Protein AF-X1GD15-F1 (afdb_monomer_lite)

Secondary structure (DSSP, 8-state):
-GGGT---EEEEE-SS--TTHHHHHHH-TTEEEEE-SS---HHHHHHHHHHH--SSEEEE--TT-----SS-HHHHHHHHHTSS-SEE----B-TT-PBP--EEEEEEETTEEEEEEE---STT---SS-GGG-EEEEHHHHHHTT-S-TT---GGG-

Organism: NCBI:txid412755

Sequence (158 aa):
MQKLGLGEIICIEGPHIPYDIEPLSRKFPNIRFLLLQDKASVGEKINLGIDEARSRLVLVAWSDMKISFSLSLTKVLEKIGGAETLCTVPLLKNQTSEIVPSIQIPAFIKGKLKLIPKEPVEEGMKTLFPFDYCGVYSKDKYLLTGGFDHLMTNPYWQ

pLDDT: mean 86.44, std 11.63, range [31.72, 96.44]

Foldseek 3Di:
DVVQPDDAAEAEDDPDDPPCVVVVCVVCVRYHYHHDVDDADPQRSVVVVLVPDPDQKDFDDDPPDDDDDPDRNVVVVVVVVPDPDFWDEDQDADPVRHTWLQAWDWDQDPNDTDTDRGGDPDPPDHHPAGRVNGTIGRSVVCVVVVTDDRVDRDPVVD

Structure (mmCIF, N/CA/C/O backbone):
data_AF-X1GD15-F1
#
_entry.id   AF-X1GD15-F1
#
loop_
_atom_site.group_PDB
_atom_site.id
_atom_site.type_symbol
_atom_site.label_atom_id
_atom_site.label_alt_id
_atom_site.label_comp_id
_atom_site.label_asym_id
_atom_site.label_entity_id
_atom_site.label_seq_id
_atom_site.pdbx_PDB_ins_code
_atom_site.Cartn_x
_atom_site.Cartn_y
_atom_site.Cartn_z
_atom_site.occupancy
_atom_site.B_iso_or_equiv
_atom_site.auth_seq_id
_atom_site.auth_comp_id
_atom_site.auth_asym_id
_atom_site.auth_atom_id
_atom_site.pdbx_PDB_model_num
ATOM 1 N N . MET A 1 1 ? 21.614 -3.865 -1.685 1.00 41.59 1 MET A N 1
ATOM 2 C CA . MET A 1 1 ? 20.288 -4.478 -1.911 1.00 41.59 1 MET A CA 1
ATOM 3 C C . MET A 1 1 ? 20.148 -5.824 -1.199 1.00 41.59 1 MET A C 1
ATOM 5 O O . MET A 1 1 ? 19.339 -5.884 -0.289 1.00 41.59 1 MET A O 1
ATOM 9 N N . GLN A 1 2 ? 20.996 -6.836 -1.455 1.00 31.72 2 GLN A N 1
ATOM 10 C CA . GLN A 1 2 ? 20.967 -8.127 -0.720 1.00 31.72 2 GLN A CA 1
ATOM 11 C C . GLN A 1 2 ? 21.115 -8.008 0.815 1.00 31.72 2 GLN A C 1
ATOM 13 O O . GLN A 1 2 ? 20.556 -8.810 1.550 1.00 31.72 2 GLN A O 1
ATOM 18 N N . LYS A 1 3 ? 21.803 -6.971 1.317 1.00 39.03 3 LYS A N 1
ATOM 19 C CA . LYS A 1 3 ? 21.955 -6.712 2.764 1.00 39.03 3 LYS A CA 1
ATOM 20 C C . LYS A 1 3 ? 20.686 -6.223 3.488 1.00 39.03 3 LYS A C 1
ATOM 22 O O . LYS A 1 3 ? 20.704 -6.179 4.710 1.00 39.03 3 LYS A O 1
ATOM 27 N N . LEU A 1 4 ? 19.618 -5.845 2.775 1.00 49.81 4 LEU A N 1
ATOM 28 C CA . LEU A 1 4 ? 18.363 -5.363 3.381 1.00 49.81 4 LEU A CA 1
ATOM 29 C C . LEU A 1 4 ? 17.255 -6.428 3.430 1.00 49.81 4 LEU A C 1
ATOM 31 O O . LEU A 1 4 ? 16.218 -6.173 4.025 1.00 49.81 4 LEU A O 1
ATOM 35 N N . GLY A 1 5 ? 17.433 -7.598 2.805 1.00 56.06 5 GLY A N 1
ATOM 36 C CA . GLY A 1 5 ? 16.355 -8.594 2.690 1.00 56.06 5 GLY A CA 1
ATOM 37 C C . GLY A 1 5 ? 15.201 -8.171 1.767 1.00 56.06 5 GLY A C 1
ATOM 38 O O . GLY A 1 5 ? 14.173 -8.837 1.728 1.00 56.06 5 GLY A O 1
ATOM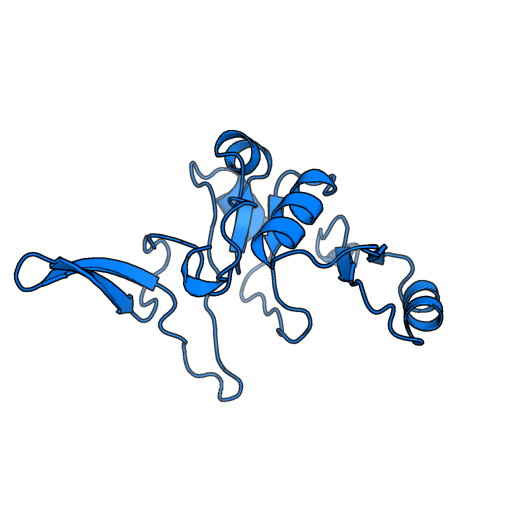 39 N N . LEU A 1 6 ? 15.365 -7.077 1.013 1.00 64.25 6 LEU A N 1
ATOM 40 C CA . LEU A 1 6 ? 14.437 -6.658 -0.038 1.00 64.25 6 LEU A CA 1
ATOM 41 C C . LEU A 1 6 ? 14.573 -7.624 -1.223 1.00 64.25 6 LEU A C 1
ATOM 43 O O . LEU A 1 6 ? 15.657 -7.729 -1.800 1.00 64.25 6 LEU A O 1
ATOM 47 N N . GLY A 1 7 ? 13.493 -8.342 -1.541 1.00 74.38 7 GLY A N 1
ATOM 48 C CA . GLY A 1 7 ? 13.482 -9.378 -2.578 1.00 74.38 7 GLY A CA 1
ATOM 49 C C . GLY A 1 7 ? 13.557 -8.806 -3.993 1.00 74.38 7 GLY A C 1
ATOM 50 O O . GLY A 1 7 ? 14.486 -9.108 -4.736 1.00 74.38 7 GLY A O 1
ATOM 51 N N . GLU A 1 8 ? 12.601 -7.954 -4.355 1.00 88.44 8 GLU A N 1
ATOM 52 C CA . GLU A 1 8 ? 12.547 -7.281 -5.654 1.00 88.44 8 GLU A CA 1
ATOM 53 C C . GLU A 1 8 ? 11.918 -5.891 -5.515 1.00 88.44 8 GLU A C 1
ATOM 55 O O . GLU A 1 8 ? 11.275 -5.589 -4.508 1.00 88.44 8 GLU A O 1
ATOM 60 N N . ILE A 1 9 ? 12.112 -5.047 -6.527 1.00 91.25 9 ILE A N 1
ATOM 61 C CA . ILE A 1 9 ? 11.459 -3.741 -6.632 1.00 91.25 9 ILE A CA 1
ATOM 62 C C . ILE A 1 9 ? 10.696 -3.723 -7.949 1.00 91.25 9 ILE A C 1
ATOM 64 O O . ILE A 1 9 ? 11.284 -3.969 -9.003 1.00 91.25 9 ILE A O 1
ATOM 68 N N . ILE A 1 10 ? 9.403 -3.421 -7.874 1.00 93.06 10 ILE A N 1
ATOM 69 C CA . ILE A 1 10 ? 8.532 -3.254 -9.034 1.00 93.0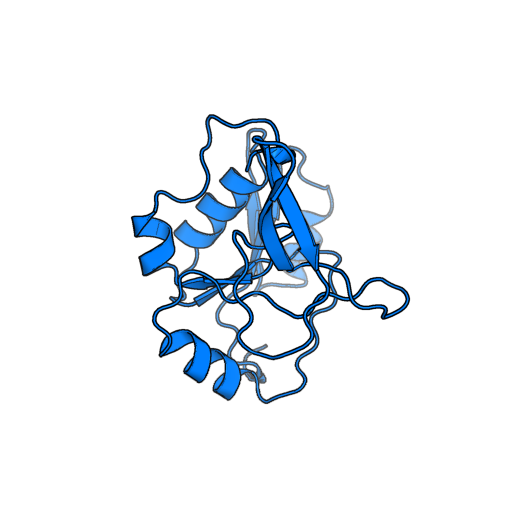6 10 ILE A CA 1
ATOM 70 C C . ILE A 1 10 ? 8.182 -1.772 -9.135 1.00 93.06 10 ILE A C 1
ATOM 72 O O . ILE A 1 10 ? 7.665 -1.185 -8.189 1.00 93.06 10 ILE A O 1
ATOM 76 N N . CYS A 1 11 ? 8.495 -1.171 -10.275 1.00 92.25 11 CYS A N 1
ATOM 77 C CA . CYS A 1 11 ? 8.167 0.208 -10.601 1.00 92.25 11 CYS A CA 1
ATOM 78 C C . CYS A 1 11 ? 7.107 0.190 -11.703 1.00 92.25 11 CYS A C 1
ATOM 80 O O . CYS A 1 11 ? 7.325 -0.419 -12.750 1.00 92.25 11 CYS A O 1
ATOM 82 N N . ILE A 1 12 ? 5.947 0.793 -11.445 1.00 92.00 12 ILE A N 1
ATOM 83 C CA . ILE A 1 12 ? 4.796 0.748 -12.352 1.00 92.00 12 ILE A CA 1
ATOM 84 C C . ILE A 1 12 ? 4.625 2.119 -12.983 1.00 92.00 12 ILE A C 1
ATOM 86 O O . ILE A 1 12 ? 4.263 3.083 -12.311 1.00 92.00 12 ILE A O 1
ATOM 90 N N . GLU A 1 13 ? 4.867 2.178 -14.283 1.00 86.88 13 GLU A N 1
ATOM 91 C CA . GLU A 1 13 ? 4.898 3.403 -15.073 1.00 86.88 13 GLU A CA 1
ATOM 92 C C . GLU A 1 13 ? 3.881 3.320 -16.210 1.00 86.88 13 GLU A C 1
ATOM 94 O O . GLU A 1 13 ? 3.522 2.234 -16.658 1.00 86.88 13 GLU A O 1
ATOM 99 N N . GLY A 1 14 ? 3.414 4.466 -16.700 1.00 74.44 14 GLY A N 1
ATOM 100 C CA . GLY A 1 14 ? 2.548 4.538 -17.879 1.00 74.44 14 GLY A CA 1
ATOM 101 C C . GLY A 1 14 ? 1.304 5.421 -17.715 1.00 74.44 14 GLY A C 1
ATOM 102 O O . GLY A 1 14 ? 1.010 5.901 -16.611 1.00 74.44 14 GLY A O 1
ATOM 103 N N . PRO A 1 15 ? 0.571 5.664 -18.823 1.00 63.22 15 PRO A N 1
ATOM 104 C CA . PRO A 1 15 ? 0.853 5.170 -20.181 1.00 63.22 15 PRO A CA 1
ATOM 105 C C . PRO A 1 15 ? 1.905 5.988 -20.944 1.00 63.22 15 PRO A C 1
ATOM 107 O O . PRO A 1 15 ? 2.384 5.576 -21.996 1.00 63.22 15 PRO A O 1
ATOM 110 N N . HIS A 1 16 ? 2.312 7.146 -20.420 1.00 64.88 16 HIS A N 1
ATOM 111 C CA . HIS A 1 16 ? 3.463 7.856 -20.966 1.00 64.88 16 HIS A CA 1
ATOM 112 C C . HIS A 1 16 ? 4.735 7.158 -20.505 1.00 64.88 16 HIS A C 1
ATOM 114 O O . HIS A 1 16 ? 5.060 7.220 -19.326 1.00 64.88 16 HIS A O 1
ATOM 120 N N . ILE A 1 17 ? 5.435 6.500 -21.431 1.00 61.53 17 ILE A N 1
ATOM 121 C CA . ILE A 1 17 ? 6.784 5.978 -21.204 1.00 61.53 17 ILE A CA 1
ATOM 122 C C . ILE A 1 17 ? 7.713 7.195 -21.110 1.00 61.53 17 ILE A C 1
ATOM 124 O O . ILE A 1 17 ? 7.885 7.893 -22.115 1.00 61.53 17 ILE A O 1
ATOM 128 N N . PRO A 1 18 ? 8.302 7.505 -19.942 1.00 62.06 18 PRO A N 1
ATOM 129 C CA . PRO A 1 18 ? 9.346 8.516 -19.878 1.00 62.06 18 PRO A CA 1
ATOM 130 C C . PRO A 1 18 ? 10.504 8.074 -20.780 1.00 62.06 18 PRO A C 1
ATOM 132 O O . PRO A 1 18 ? 10.910 6.912 -20.733 1.00 62.06 18 PRO A O 1
ATOM 135 N N . TYR A 1 19 ? 11.074 8.993 -21.565 1.00 58.97 19 TYR A N 1
ATOM 136 C CA . TYR A 1 19 ? 12.234 8.716 -22.431 1.00 58.97 19 TYR A CA 1
ATOM 137 C C . TYR A 1 19 ? 13.439 8.115 -21.667 1.00 58.97 19 TYR A C 1
ATOM 139 O O . TYR A 1 19 ? 14.327 7.520 -22.272 1.00 58.97 19 TYR A O 1
ATOM 147 N N . ASP A 1 20 ? 13.439 8.207 -20.333 1.00 69.50 20 ASP A N 1
ATOM 148 C CA . ASP A 1 20 ? 14.524 7.794 -19.445 1.00 69.50 20 ASP A CA 1
ATOM 149 C C . ASP A 1 20 ? 14.420 6.356 -18.886 1.00 69.50 20 ASP A C 1
ATOM 151 O O . ASP A 1 20 ? 15.311 5.936 -18.141 1.00 69.50 20 ASP A O 1
ATOM 155 N N . ILE A 1 21 ? 13.395 5.559 -19.231 1.00 76.06 21 ILE A N 1
ATOM 156 C CA . ILE A 1 21 ? 13.246 4.191 -18.679 1.00 76.06 21 ILE A CA 1
ATOM 157 C C . ILE A 1 21 ? 14.400 3.272 -19.096 1.00 76.06 21 ILE A C 1
ATOM 159 O O . ILE A 1 21 ? 14.912 2.516 -18.271 1.00 76.06 21 ILE A O 1
ATOM 163 N N . GLU A 1 22 ? 14.844 3.329 -20.352 1.00 78.75 22 GLU A N 1
ATOM 164 C CA . GLU A 1 22 ? 15.939 2.482 -20.840 1.00 78.75 22 GLU A CA 1
ATOM 165 C C . GLU A 1 22 ? 17.266 2.751 -20.098 1.00 78.75 22 GLU A C 1
ATOM 167 O O . GLU A 1 22 ? 17.872 1.795 -19.594 1.00 78.75 22 GLU A O 1
ATOM 172 N N . PRO A 1 23 ? 17.723 4.015 -19.949 1.00 82.81 23 PRO A N 1
ATOM 173 C CA . PRO A 1 23 ? 18.848 4.343 -19.078 1.00 82.81 23 PRO A CA 1
ATOM 174 C C . PRO A 1 23 ? 18.658 3.878 -17.629 1.00 82.81 23 PRO A C 1
ATOM 176 O O . PRO A 1 23 ? 19.594 3.335 -17.035 1.00 82.81 23 PRO A O 1
ATOM 179 N N . LEU A 1 24 ? 17.466 4.070 -17.052 1.00 80.56 24 LEU A N 1
ATOM 180 C CA . LEU A 1 24 ? 17.173 3.687 -15.668 1.00 80.56 24 LEU A CA 1
ATOM 181 C C . LEU A 1 24 ? 17.209 2.170 -15.468 1.00 80.56 24 LEU A C 1
ATOM 183 O O . LEU A 1 24 ? 17.800 1.702 -14.496 1.00 80.56 24 LEU A O 1
ATOM 187 N N . SER A 1 25 ? 16.660 1.402 -16.407 1.00 81.81 25 SER A N 1
ATOM 188 C CA . SER A 1 25 ? 16.685 -0.061 -16.394 1.00 81.81 25 SER A CA 1
ATOM 189 C C . SER A 1 25 ? 18.114 -0.601 -16.454 1.00 81.81 25 SER A C 1
ATOM 191 O O . SER A 1 25 ? 18.480 -1.477 -15.669 1.00 81.81 25 SER A O 1
ATOM 193 N N . ARG A 1 26 ? 18.974 -0.015 -17.300 1.00 84.12 26 ARG A N 1
ATOM 194 C CA . ARG A 1 26 ? 20.403 -0.374 -17.357 1.00 84.12 26 ARG A CA 1
ATOM 195 C C . ARG A 1 26 ? 21.147 -0.009 -16.074 1.00 84.12 26 ARG A C 1
ATOM 197 O O . ARG A 1 26 ? 22.011 -0.760 -15.629 1.00 84.12 26 ARG A O 1
ATOM 204 N N . LYS A 1 27 ? 20.824 1.142 -15.479 1.00 86.31 27 LYS A N 1
ATOM 205 C CA . LYS A 1 27 ? 21.448 1.626 -14.238 1.00 86.31 27 LYS A CA 1
ATOM 206 C C . LYS A 1 27 ? 21.021 0.811 -13.014 1.00 86.31 27 LYS A C 1
ATOM 208 O O . LYS A 1 27 ? 21.816 0.638 -12.091 1.00 86.31 27 LYS A O 1
ATOM 213 N N . PHE A 1 28 ? 19.788 0.309 -13.001 1.00 83.75 28 PHE A N 1
ATOM 214 C CA . PHE A 1 28 ? 19.197 -0.414 -11.880 1.00 83.75 28 PHE A CA 1
ATOM 215 C C . PHE A 1 28 ? 18.623 -1.769 -12.325 1.00 83.75 28 PHE A C 1
ATOM 217 O O . PHE A 1 28 ? 17.408 -1.958 -12.320 1.00 83.75 28 PHE A O 1
ATOM 224 N N . PRO A 1 29 ? 19.480 -2.762 -12.626 1.00 81.38 29 PRO A N 1
ATOM 225 C CA . PRO A 1 29 ? 19.049 -4.050 -13.183 1.00 81.38 29 PRO A CA 1
ATOM 226 C C . PRO A 1 29 ? 18.186 -4.892 -12.228 1.00 81.38 29 PRO A C 1
ATOM 228 O O . PRO A 1 29 ? 17.555 -5.855 -12.646 1.00 81.38 29 PRO A O 1
ATOM 231 N N . ASN A 1 30 ? 18.155 -4.541 -10.939 1.00 83.06 30 ASN A N 1
ATOM 232 C CA . ASN A 1 30 ? 17.345 -5.222 -9.925 1.00 83.06 30 ASN A CA 1
ATOM 233 C C . ASN A 1 30 ? 15.913 -4.661 -9.817 1.00 83.06 30 ASN A C 1
ATOM 235 O O . ASN A 1 30 ? 15.145 -5.133 -8.980 1.00 83.06 30 ASN A O 1
ATOM 239 N N . ILE A 1 31 ? 15.575 -3.630 -10.601 1.00 87.94 31 ILE A N 1
ATOM 240 C CA . ILE A 1 31 ? 14.237 -3.040 -10.655 1.00 87.94 31 ILE A CA 1
ATOM 241 C C . ILE A 1 31 ? 13.514 -3.594 -11.882 1.00 87.94 31 ILE A C 1
ATOM 243 O O . ILE A 1 31 ? 14.009 -3.503 -13.005 1.00 87.94 31 ILE A O 1
ATOM 247 N N . ARG A 1 32 ? 12.321 -4.145 -11.664 1.00 90.56 32 ARG A N 1
ATOM 248 C CA . ARG A 1 32 ? 11.395 -4.526 -12.730 1.00 90.56 32 ARG A CA 1
ATOM 249 C C . ARG A 1 32 ? 10.491 -3.340 -13.037 1.00 90.56 32 ARG A C 1
ATOM 251 O O . ARG A 1 32 ? 9.744 -2.901 -12.169 1.00 90.56 32 ARG A O 1
ATOM 258 N N . PHE A 1 33 ? 10.545 -2.848 -14.267 1.00 89.44 33 PHE A N 1
ATOM 259 C CA . PHE A 1 33 ? 9.634 -1.813 -14.744 1.00 89.44 33 PHE A CA 1
ATOM 260 C C . PHE A 1 33 ? 8.433 -2.474 -15.428 1.00 89.44 33 PHE A C 1
ATOM 262 O O . PHE A 1 33 ? 8.610 -3.243 -16.372 1.00 89.44 33 PHE A O 1
ATOM 269 N N . LEU A 1 34 ? 7.226 -2.191 -14.944 1.00 90.25 34 LEU A N 1
ATOM 270 C CA . LEU A 1 34 ? 5.964 -2.575 -15.574 1.00 90.25 34 LEU A CA 1
ATOM 271 C C . LEU A 1 34 ? 5.403 -1.348 -16.291 1.00 90.25 34 LEU A C 1
ATOM 273 O O . LEU A 1 34 ? 5.020 -0.377 -15.643 1.00 90.25 34 LEU A O 1
ATOM 277 N N . LEU A 1 35 ? 5.396 -1.389 -17.624 1.00 90.19 35 LEU A N 1
ATOM 278 C CA . LEU A 1 35 ? 4.928 -0.293 -18.470 1.00 90.19 35 LEU A CA 1
ATOM 279 C C . LEU A 1 35 ? 3.483 -0.550 -18.899 1.00 90.19 35 LEU A C 1
ATOM 281 O O . LEU A 1 35 ? 3.212 -1.447 -19.699 1.00 90.19 35 LEU A O 1
ATOM 285 N N . LEU A 1 36 ? 2.561 0.243 -18.370 1.00 90.12 36 LEU A N 1
ATOM 286 C CA . LEU A 1 36 ? 1.149 0.181 -18.717 1.00 90.12 36 LEU A CA 1
ATOM 287 C C . LEU A 1 36 ? 0.916 0.793 -20.099 1.00 90.12 36 LEU A C 1
ATOM 289 O O . LEU A 1 36 ? 1.470 1.844 -20.414 1.00 90.12 36 LEU A O 1
ATOM 293 N N . GLN A 1 37 ? 0.090 0.137 -20.916 1.00 87.31 37 GLN A N 1
ATOM 294 C CA . GLN A 1 37 ? -0.328 0.661 -22.224 1.00 87.31 37 GLN A CA 1
ATOM 295 C C . GLN A 1 37 ? -1.459 1.685 -22.084 1.00 87.31 37 GLN A C 1
ATOM 297 O O . GLN A 1 37 ? -1.473 2.698 -22.780 1.00 87.31 37 GLN A O 1
ATOM 302 N N . ASP A 1 38 ? -2.362 1.447 -21.133 1.00 87.94 38 ASP A N 1
ATOM 303 C CA . ASP A 1 38 ? -3.516 2.292 -20.854 1.00 87.94 38 ASP A CA 1
ATOM 304 C C . ASP A 1 38 ? -3.371 3.032 -19.519 1.00 87.94 38 ASP A C 1
ATOM 306 O O . ASP A 1 38 ? -2.529 2.712 -18.672 1.00 87.94 38 ASP A O 1
ATOM 310 N N . LYS A 1 39 ? -4.199 4.064 -19.323 1.00 87.62 39 LYS A N 1
ATOM 311 C CA . LYS A 1 39 ? -4.303 4.738 -18.023 1.00 87.62 39 LYS A CA 1
ATOM 312 C C . LYS A 1 39 ? -4.902 3.772 -17.006 1.00 87.62 39 LYS A C 1
ATOM 314 O O . LYS A 1 39 ? -5.939 3.182 -17.272 1.00 87.62 39 LYS A O 1
ATOM 319 N N . ALA A 1 40 ? -4.279 3.707 -15.837 1.00 89.38 40 ALA A N 1
ATOM 320 C CA . ALA A 1 40 ? -4.774 2.975 -14.681 1.00 89.38 40 ALA A CA 1
ATOM 321 C C . ALA A 1 40 ? -4.805 3.903 -13.462 1.00 89.38 40 ALA A C 1
ATOM 323 O O . ALA A 1 40 ? -3.935 4.777 -13.315 1.00 89.38 40 ALA A O 1
ATOM 324 N N . SER A 1 41 ? -5.793 3.711 -12.596 1.00 91.38 41 SER A N 1
ATOM 325 C CA . SER A 1 41 ? -5.875 4.348 -11.289 1.00 91.38 41 SER A CA 1
ATOM 326 C C . SER A 1 41 ? -4.696 3.933 -10.400 1.00 91.38 41 SER A C 1
ATOM 328 O O . SER A 1 41 ? -3.965 2.980 -10.683 1.00 91.38 41 SER A O 1
ATOM 330 N N . VAL A 1 42 ? -4.495 4.649 -9.293 1.00 91.88 42 VAL A N 1
ATOM 331 C CA . VAL A 1 42 ? -3.469 4.272 -8.309 1.00 91.88 42 VAL A CA 1
ATOM 332 C C . VAL A 1 42 ? -3.795 2.902 -7.709 1.00 91.88 42 VAL A C 1
ATOM 334 O O . VAL A 1 42 ? -2.905 2.060 -7.604 1.00 91.88 42 VAL A O 1
ATOM 337 N N . GLY A 1 43 ? -5.071 2.645 -7.405 1.00 93.12 43 GLY A N 1
ATOM 338 C CA . GLY A 1 43 ? -5.529 1.348 -6.915 1.00 93.12 43 GLY A CA 1
ATOM 339 C C . GLY A 1 43 ? -5.254 0.205 -7.897 1.00 93.12 43 GLY A C 1
ATOM 340 O O . GLY A 1 43 ? -4.715 -0.824 -7.501 1.00 93.12 43 GLY A O 1
ATOM 341 N N . GLU A 1 44 ? -5.5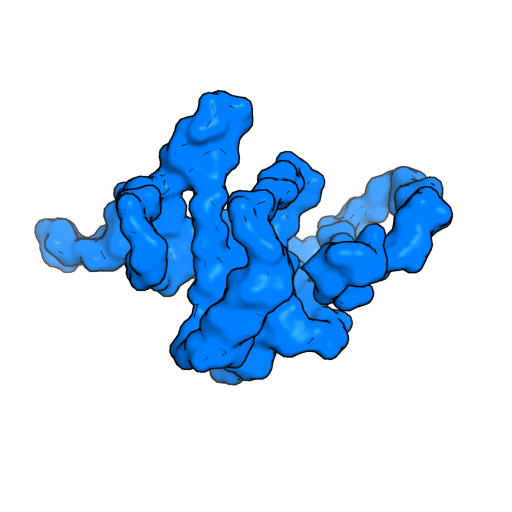30 0.399 -9.189 1.00 93.44 44 GLU A N 1
ATOM 342 C CA . GLU A 1 44 ? -5.240 -0.593 -10.234 1.00 93.44 44 GLU A CA 1
ATOM 343 C C . GLU A 1 44 ? -3.739 -0.867 -10.365 1.00 93.44 44 GLU A C 1
ATOM 345 O O . GLU A 1 44 ? -3.323 -2.021 -10.472 1.00 93.44 44 GLU A O 1
ATOM 350 N N . LYS A 1 45 ? -2.904 0.178 -10.291 1.00 93.81 45 LYS A N 1
ATOM 351 C CA . LYS A 1 45 ? -1.444 0.016 -10.259 1.00 93.81 45 LYS A CA 1
ATOM 352 C C . LYS A 1 45 ? -1.015 -0.836 -9.067 1.00 93.81 45 LYS A C 1
ATOM 354 O O . LYS A 1 45 ? -0.191 -1.730 -9.226 1.00 93.81 45 LYS A O 1
ATOM 359 N N . ILE A 1 46 ? -1.583 -0.603 -7.887 1.00 95.06 46 ILE A N 1
ATOM 360 C CA . ILE A 1 46 ? -1.252 -1.383 -6.689 1.00 95.06 46 ILE A CA 1
ATOM 361 C C . ILE A 1 46 ? -1.721 -2.832 -6.821 1.00 95.06 46 ILE A C 1
ATOM 363 O O . ILE A 1 46 ? -0.945 -3.730 -6.497 1.00 95.06 46 ILE A O 1
ATOM 367 N N . ASN A 1 47 ? -2.928 -3.067 -7.346 1.00 95.50 47 ASN A N 1
ATOM 368 C CA . ASN A 1 47 ? -3.424 -4.412 -7.641 1.00 95.50 47 ASN A CA 1
ATOM 369 C C . ASN A 1 47 ? -2.429 -5.174 -8.523 1.00 95.50 47 ASN A C 1
ATOM 371 O O . ASN A 1 47 ? -1.985 -6.256 -8.147 1.00 95.50 47 ASN A O 1
ATOM 375 N N . LEU A 1 48 ? -2.022 -4.573 -9.649 1.00 94.88 48 LEU A N 1
ATOM 376 C CA . LEU A 1 48 ? -1.041 -5.152 -10.570 1.00 94.88 48 LEU A CA 1
ATOM 377 C C . LEU A 1 48 ? 0.303 -5.408 -9.880 1.00 94.88 48 LEU A C 1
ATOM 379 O O . LEU A 1 48 ? 0.885 -6.476 -10.032 1.00 94.88 48 LEU A O 1
ATOM 383 N N . GLY A 1 49 ? 0.793 -4.453 -9.089 1.00 95.19 49 GLY A N 1
ATOM 384 C CA . GLY A 1 49 ? 2.062 -4.585 -8.375 1.00 95.19 49 GLY A CA 1
ATOM 385 C C . GLY A 1 49 ? 2.072 -5.704 -7.341 1.00 95.19 49 GLY A C 1
ATOM 386 O O . GLY A 1 49 ? 3.048 -6.449 -7.256 1.00 95.19 49 GLY A O 1
ATOM 387 N N . ILE A 1 50 ? 0.997 -5.839 -6.562 1.00 95.38 50 ILE A N 1
ATOM 388 C CA . ILE A 1 50 ? 0.860 -6.902 -5.560 1.00 95.38 50 ILE A CA 1
ATOM 389 C C . ILE A 1 50 ? 0.693 -8.263 -6.243 1.00 95.38 50 ILE A C 1
ATOM 391 O O . ILE A 1 50 ? 1.296 -9.242 -5.795 1.00 95.38 50 ILE A O 1
ATOM 395 N N . ASP A 1 51 ? -0.063 -8.337 -7.339 1.00 94.94 51 ASP A N 1
ATOM 396 C CA . ASP A 1 51 ? -0.243 -9.574 -8.102 1.00 94.94 51 ASP A CA 1
ATOM 397 C C . ASP A 1 51 ? 1.073 -10.055 -8.745 1.00 94.94 51 ASP A C 1
ATOM 399 O O . ASP A 1 51 ? 1.450 -11.220 -8.609 1.00 94.94 51 ASP A O 1
ATOM 403 N N . GLU A 1 52 ? 1.861 -9.134 -9.303 1.00 94.00 52 GLU A N 1
ATOM 404 C CA . GLU A 1 52 ? 3.167 -9.405 -9.925 1.00 94.00 52 GLU A CA 1
ATOM 405 C C . GLU A 1 52 ? 4.317 -9.644 -8.933 1.00 94.00 52 GLU A C 1
ATOM 407 O O . GLU A 1 52 ? 5.387 -10.155 -9.304 1.00 94.00 52 GLU A O 1
ATOM 412 N N . ALA A 1 53 ? 4.130 -9.267 -7.666 1.00 93.31 53 ALA A N 1
ATOM 413 C CA . ALA A 1 53 ? 5.128 -9.459 -6.625 1.00 93.31 53 ALA A CA 1
ATOM 414 C C . ALA A 1 53 ? 5.308 -10.946 -6.293 1.00 93.31 53 ALA A C 1
ATOM 416 O O . ALA A 1 53 ? 4.358 -11.678 -6.027 1.00 93.31 53 ALA A O 1
ATOM 417 N N . ARG A 1 54 ? 6.554 -11.403 -6.220 1.00 91.12 54 ARG A N 1
ATOM 418 C CA . ARG A 1 54 ? 6.927 -12.776 -5.839 1.00 91.12 54 ARG A CA 1
ATOM 419 C C . ARG A 1 54 ? 6.994 -12.963 -4.324 1.00 91.12 54 ARG A C 1
ATOM 421 O O . ARG A 1 54 ? 7.056 -14.090 -3.838 1.00 91.12 54 ARG A O 1
ATOM 428 N N . SER A 1 55 ? 7.021 -11.863 -3.575 1.00 89.56 55 SER A N 1
ATOM 429 C CA . SER A 1 55 ? 7.120 -11.860 -2.114 1.00 89.56 55 SER A CA 1
ATOM 430 C C . SER A 1 55 ? 5.740 -11.873 -1.454 1.00 89.56 55 SER A C 1
ATOM 432 O O . SER A 1 55 ? 4.795 -11.277 -1.961 1.00 89.56 55 SER A O 1
ATOM 434 N N . ARG A 1 56 ? 5.632 -12.512 -0.280 1.00 90.00 56 ARG A N 1
ATOM 435 C CA . ARG A 1 56 ? 4.387 -12.535 0.518 1.00 90.00 56 ARG A CA 1
ATOM 436 C C . ARG A 1 56 ? 4.060 -11.197 1.179 1.00 90.00 56 ARG A C 1
ATOM 438 O O . ARG A 1 56 ? 2.896 -10.914 1.444 1.00 90.00 56 ARG A O 1
ATOM 445 N N . LEU A 1 57 ? 5.088 -10.407 1.486 1.00 91.94 57 LEU A N 1
ATOM 446 C CA . LEU A 1 57 ? 4.956 -9.059 2.028 1.00 91.94 57 LEU A CA 1
ATOM 447 C C . LEU A 1 57 ? 5.367 -8.059 0.951 1.00 91.94 57 LEU A C 1
ATOM 449 O O . LEU A 1 57 ? 6.462 -8.175 0.398 1.00 91.94 57 LEU A O 1
ATOM 453 N N . VAL A 1 58 ? 4.499 -7.090 0.674 1.00 93.81 58 VAL A N 1
ATOM 454 C CA . VAL A 1 58 ? 4.699 -6.086 -0.376 1.00 93.81 58 VAL A CA 1
ATOM 455 C C . VAL A 1 58 ? 4.650 -4.699 0.246 1.00 93.81 58 VAL A C 1
ATOM 457 O O . VAL A 1 58 ? 3.634 -4.310 0.813 1.00 93.81 58 VAL A O 1
ATOM 460 N N . LEU A 1 59 ? 5.750 -3.953 0.158 1.00 93.38 59 LEU A N 1
ATOM 461 C CA . LEU A 1 59 ? 5.779 -2.544 0.543 1.00 93.38 59 LEU A CA 1
ATOM 462 C C . LEU A 1 59 ? 5.328 -1.690 -0.643 1.00 93.38 59 LEU A C 1
ATOM 464 O O . LEU A 1 59 ? 5.978 -1.698 -1.686 1.00 93.38 59 LEU A O 1
ATOM 468 N N . VAL A 1 60 ? 4.258 -0.928 -0.449 1.00 95.25 60 VAL A N 1
ATOM 469 C CA . VAL A 1 60 ? 3.786 0.092 -1.389 1.00 95.25 60 VAL A CA 1
ATOM 470 C C . VAL A 1 60 ? 4.195 1.461 -0.860 1.00 95.25 60 VAL A C 1
ATOM 472 O O . VAL A 1 60 ? 3.934 1.787 0.301 1.00 95.25 60 VAL A O 1
ATOM 475 N N . ALA A 1 61 ? 4.853 2.244 -1.711 1.00 94.50 61 ALA A N 1
ATOM 476 C CA . ALA A 1 61 ? 5.269 3.613 -1.441 1.00 94.50 61 ALA A CA 1
ATOM 477 C C . ALA A 1 61 ? 5.401 4.385 -2.758 1.00 94.50 61 ALA A C 1
ATOM 479 O O . ALA A 1 61 ? 5.638 3.789 -3.813 1.00 94.50 61 ALA A O 1
ATOM 480 N N . TRP A 1 62 ? 5.297 5.708 -2.684 1.00 93.19 62 TRP A N 1
ATOM 481 C CA . TRP A 1 62 ? 5.543 6.581 -3.826 1.00 93.19 62 TRP A CA 1
ATOM 482 C C . TRP A 1 62 ? 7.035 6.696 -4.149 1.00 93.19 62 TRP A C 1
ATOM 484 O O . TRP A 1 62 ? 7.898 6.580 -3.276 1.00 93.19 62 TRP A O 1
ATOM 494 N N . SER A 1 63 ? 7.348 6.942 -5.421 1.00 88.81 63 SER A N 1
ATOM 495 C CA . SER A 1 63 ? 8.724 7.030 -5.930 1.00 88.81 63 SER A CA 1
ATOM 496 C C . SER A 1 63 ? 9.531 8.201 -5.357 1.00 88.81 63 SER A C 1
ATOM 498 O O . SER A 1 63 ? 10.759 8.190 -5.422 1.00 88.81 63 SER A O 1
ATOM 500 N N . ASP A 1 64 ? 8.861 9.215 -4.813 1.00 89.50 64 ASP A N 1
ATOM 501 C CA . ASP A 1 64 ? 9.451 10.410 -4.205 1.00 89.50 64 ASP A CA 1
ATOM 502 C C . ASP A 1 64 ? 9.593 10.311 -2.673 1.00 89.50 64 ASP A C 1
ATOM 504 O O . ASP A 1 64 ? 10.128 11.221 -2.030 1.00 89.50 64 ASP A O 1
ATOM 508 N N . MET A 1 65 ? 9.183 9.190 -2.071 1.00 91.00 65 MET A N 1
ATOM 509 C CA . MET A 1 65 ? 9.310 8.965 -0.636 1.00 91.00 65 MET A CA 1
ATOM 510 C C . MET A 1 65 ? 10.705 8.480 -0.239 1.00 91.00 65 MET A C 1
ATOM 512 O O . MET A 1 65 ? 11.313 7.603 -0.855 1.00 91.00 65 MET A O 1
ATOM 516 N N . LYS A 1 66 ? 11.198 9.002 0.888 1.00 89.81 66 LYS A N 1
ATOM 517 C CA . LYS A 1 66 ? 12.406 8.496 1.547 1.00 89.81 66 LYS A CA 1
ATOM 518 C C . LYS A 1 66 ? 12.022 7.486 2.616 1.00 89.81 66 LYS A C 1
ATOM 520 O O . LYS A 1 66 ? 11.472 7.843 3.654 1.00 89.81 66 LYS A O 1
ATOM 525 N N . ILE A 1 67 ? 12.374 6.228 2.389 1.00 86.31 67 ILE A N 1
ATOM 526 C CA . ILE A 1 67 ? 12.118 5.157 3.349 1.00 86.31 67 ILE A CA 1
ATOM 527 C C . ILE A 1 67 ? 13.259 5.125 4.369 1.00 86.31 67 ILE A C 1
ATOM 529 O O . ILE A 1 67 ? 14.422 4.937 4.014 1.00 86.31 67 ILE A O 1
ATOM 533 N N . SER A 1 68 ? 12.917 5.306 5.644 1.00 82.25 68 SER A N 1
ATOM 534 C CA . SER A 1 68 ? 13.855 5.216 6.766 1.00 82.25 68 SER A CA 1
ATOM 535 C C . SER A 1 68 ? 13.432 4.093 7.703 1.00 82.25 68 SER A C 1
ATOM 537 O O . SER A 1 68 ? 12.270 4.017 8.095 1.00 82.25 68 SER A O 1
ATOM 539 N N . PHE A 1 69 ? 14.377 3.244 8.101 1.00 72.94 69 PHE A N 1
ATOM 540 C CA . PHE A 1 69 ? 14.137 2.172 9.065 1.00 72.94 69 PHE A CA 1
ATOM 541 C C . PHE A 1 69 ? 14.847 2.510 10.376 1.00 72.94 69 PHE A C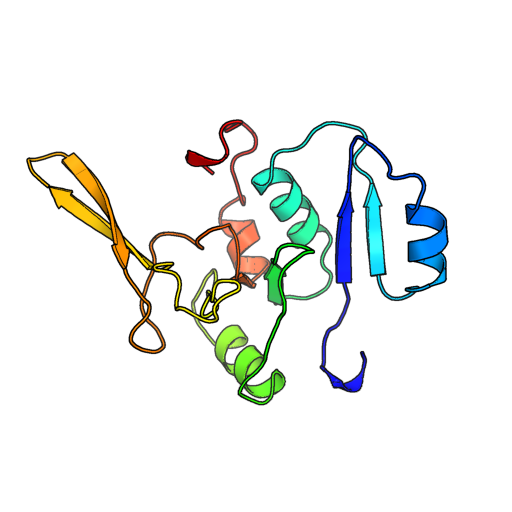 1
ATOM 543 O O . PHE A 1 69 ? 16.064 2.674 10.396 1.00 72.94 69 PHE A O 1
ATOM 550 N N . SER A 1 70 ? 14.092 2.637 11.470 1.00 65.06 70 SER A N 1
ATOM 551 C CA . SER A 1 70 ? 14.646 2.871 12.814 1.00 65.06 70 SER A CA 1
ATOM 552 C C . SER A 1 70 ? 15.168 1.590 13.474 1.00 65.06 70 SER A C 1
ATOM 554 O O . SER A 1 70 ? 16.010 1.648 14.366 1.00 65.06 70 SER A O 1
ATOM 556 N N . LEU A 1 71 ? 14.674 0.432 13.032 1.00 67.06 71 LEU A N 1
ATOM 557 C CA . LEU A 1 71 ? 15.013 -0.899 13.530 1.00 67.06 71 LEU A CA 1
ATOM 558 C C . LEU A 1 71 ? 15.551 -1.777 12.396 1.00 67.06 71 LEU A C 1
ATOM 560 O O . LEU A 1 71 ? 15.452 -1.440 11.216 1.00 67.06 71 LEU A O 1
ATOM 564 N N . SER A 1 72 ? 16.090 -2.946 12.754 1.00 71.69 72 SER A N 1
ATOM 565 C CA . SER A 1 72 ? 16.413 -3.986 11.773 1.00 71.69 72 SER A CA 1
ATOM 566 C C . SER A 1 72 ? 15.147 -4.377 11.005 1.00 71.69 72 SER A C 1
ATOM 568 O O . SER A 1 72 ? 14.202 -4.901 11.599 1.00 71.69 72 SER A O 1
ATOM 570 N N . LEU A 1 73 ? 15.141 -4.122 9.691 1.00 73.38 73 LEU A N 1
ATOM 571 C CA . LEU A 1 73 ? 14.014 -4.397 8.794 1.00 73.38 73 LEU A CA 1
ATOM 572 C C . LEU A 1 73 ? 13.507 -5.837 8.937 1.00 73.38 73 LEU A C 1
ATOM 574 O O . LEU A 1 73 ? 12.304 -6.061 8.977 1.00 73.38 73 LEU A O 1
ATOM 578 N N . THR A 1 74 ? 14.416 -6.796 9.114 1.00 74.25 74 THR A N 1
ATOM 579 C CA . THR A 1 74 ? 14.090 -8.212 9.312 1.00 74.25 74 THR A CA 1
ATOM 580 C C . THR A 1 74 ? 13.145 -8.432 10.493 1.00 74.25 74 THR A C 1
ATOM 582 O O . THR A 1 74 ? 12.129 -9.094 10.333 1.00 74.25 74 THR A O 1
ATOM 585 N N . LYS A 1 75 ? 13.405 -7.804 11.648 1.00 78.06 75 LYS A N 1
ATOM 586 C CA . LYS A 1 75 ? 12.549 -7.949 12.840 1.00 78.06 75 LYS A CA 1
ATOM 587 C C . LYS A 1 75 ? 11.163 -7.343 12.634 1.00 78.06 75 LYS A C 1
ATOM 589 O O . LYS A 1 75 ? 10.170 -7.876 13.119 1.00 78.06 75 LYS A O 1
ATOM 594 N N . VAL A 1 76 ? 11.098 -6.216 11.924 1.00 79.31 76 VAL A N 1
ATOM 595 C CA . VAL A 1 76 ? 9.826 -5.561 11.594 1.00 79.31 76 VAL A CA 1
ATOM 596 C C . VAL A 1 76 ? 9.016 -6.446 10.647 1.00 79.31 76 VAL A C 1
ATOM 598 O O . VAL A 1 76 ? 7.835 -6.674 10.888 1.00 79.31 76 VAL A O 1
ATOM 601 N N . LEU A 1 77 ? 9.653 -7.001 9.614 1.00 80.94 77 LEU A N 1
ATOM 602 C CA . LEU A 1 77 ? 9.003 -7.901 8.662 1.00 80.94 77 LEU A CA 1
ATOM 603 C C . LEU A 1 77 ? 8.566 -9.220 9.307 1.00 80.94 77 LEU A C 1
ATOM 605 O O . LEU A 1 77 ? 7.483 -9.694 8.993 1.00 80.94 77 LEU A O 1
ATOM 609 N N . GLU A 1 78 ? 9.344 -9.788 10.231 1.00 82.56 78 GLU A N 1
ATOM 610 C CA . GLU A 1 78 ? 8.943 -10.967 11.013 1.00 82.56 78 GLU A CA 1
ATOM 611 C C . GLU A 1 78 ? 7.704 -10.675 11.868 1.00 82.56 78 GLU A C 1
ATOM 613 O O . GLU A 1 78 ? 6.745 -11.447 11.853 1.00 82.56 78 GLU A O 1
ATOM 618 N N . LYS A 1 79 ? 7.681 -9.522 12.554 1.00 83.38 79 LYS A N 1
ATOM 619 C CA . LYS A 1 79 ? 6.523 -9.079 13.344 1.00 83.38 79 LYS A CA 1
ATOM 620 C C . LYS A 1 79 ? 5.279 -8.896 12.472 1.00 83.38 79 LYS A C 1
ATOM 622 O O . LYS A 1 79 ? 4.202 -9.329 12.863 1.00 83.38 79 LYS A O 1
ATOM 627 N N . ILE A 1 80 ? 5.424 -8.277 11.298 1.00 84.56 80 ILE A N 1
ATOM 628 C CA . ILE A 1 80 ? 4.318 -8.075 10.349 1.00 84.56 80 ILE A CA 1
ATOM 629 C C . ILE A 1 80 ? 3.865 -9.411 9.748 1.00 84.56 80 ILE A C 1
ATOM 631 O O . ILE A 1 80 ? 2.670 -9.662 9.654 1.00 84.56 80 ILE A O 1
ATOM 635 N N . GLY A 1 81 ? 4.801 -10.282 9.370 1.00 80.69 81 GLY A N 1
ATOM 636 C CA . GLY A 1 81 ? 4.508 -11.583 8.770 1.00 80.69 81 GLY A CA 1
ATOM 637 C C . GLY A 1 81 ? 3.797 -12.544 9.722 1.00 80.69 81 GLY A C 1
ATOM 638 O O . GLY A 1 81 ? 2.989 -13.349 9.271 1.00 80.69 81 GLY A O 1
ATOM 639 N N . GLY A 1 82 ? 4.059 -12.438 11.028 1.00 79.75 82 GLY A N 1
ATOM 640 C CA . GLY A 1 82 ? 3.328 -13.172 12.063 1.00 79.75 82 GLY A CA 1
ATOM 641 C C . GLY A 1 82 ? 2.002 -12.530 12.484 1.00 79.75 82 GLY A C 1
ATOM 642 O O . GLY A 1 82 ? 1.261 -13.133 13.257 1.00 79.75 82 GLY A O 1
ATOM 643 N N . ALA A 1 83 ? 1.692 -11.316 12.021 1.00 79.88 83 ALA A N 1
ATOM 644 C CA . ALA A 1 83 ? 0.486 -10.607 12.422 1.00 79.88 83 ALA A CA 1
ATOM 645 C C . ALA A 1 83 ? -0.738 -11.018 11.587 1.00 79.88 83 ALA A C 1
ATOM 647 O O . ALA A 1 83 ? -0.699 -11.180 10.366 1.00 79.88 83 ALA A O 1
ATOM 648 N N . GLU A 1 84 ? -1.893 -11.074 12.246 1.00 83.31 84 GLU A N 1
ATOM 649 C CA . GLU A 1 84 ? -3.208 -11.267 11.624 1.00 83.31 84 GLU A CA 1
ATOM 650 C C . GLU A 1 84 ? -3.728 -9.983 10.925 1.00 83.31 84 GLU A C 1
ATOM 652 O O . GLU A 1 84 ? -4.926 -9.735 10.856 1.00 83.31 84 GLU A O 1
ATOM 657 N N . THR A 1 85 ? -2.844 -9.136 10.381 1.00 89.38 85 THR A N 1
ATOM 658 C CA . THR A 1 85 ? -3.217 -7.875 9.712 1.00 89.38 85 THR A CA 1
ATOM 659 C C . THR A 1 85 ? -3.156 -7.987 8.189 1.00 89.38 85 THR A C 1
ATOM 661 O O . THR A 1 85 ? -2.363 -8.754 7.643 1.00 89.38 85 THR A O 1
ATOM 664 N N . LEU A 1 86 ? -4.028 -7.240 7.503 1.00 92.75 86 LEU A N 1
ATOM 665 C CA . LEU A 1 86 ? -4.030 -7.094 6.042 1.00 92.75 86 LEU A CA 1
ATOM 666 C C . LEU A 1 86 ? -2.891 -6.177 5.577 1.00 92.75 86 LEU A C 1
ATOM 668 O O . LEU A 1 86 ? -2.143 -6.512 4.661 1.00 92.75 86 LEU A O 1
ATOM 672 N N . CYS A 1 87 ? -2.776 -5.016 6.219 1.00 94.06 87 CYS A N 1
ATOM 673 C CA . CYS A 1 87 ? -1.800 -3.989 5.899 1.00 94.06 87 CYS A CA 1
ATOM 674 C C . CYS A 1 87 ? -1.292 -3.342 7.189 1.00 94.06 87 CYS A C 1
ATOM 676 O O . CYS A 1 87 ? -2.073 -3.044 8.096 1.00 94.06 87 CYS A O 1
ATOM 678 N N . THR A 1 88 ? 0.019 -3.130 7.260 1.00 93.56 88 THR A N 1
ATOM 679 C CA . THR A 1 88 ? 0.678 -2.375 8.327 1.00 93.56 88 THR A CA 1
ATOM 680 C C . THR A 1 88 ? 1.191 -1.064 7.748 1.00 93.56 88 THR A C 1
ATOM 682 O O . THR A 1 88 ? 2.024 -1.068 6.841 1.00 93.56 88 THR A O 1
ATOM 685 N N . VAL A 1 89 ? 0.705 0.060 8.270 1.00 93.25 89 VAL A N 1
ATOM 686 C CA . VAL A 1 89 ? 1.050 1.398 7.767 1.00 93.25 89 VAL A CA 1
ATOM 687 C C . VAL A 1 89 ? 2.303 1.959 8.450 1.00 93.25 89 VAL A C 1
ATOM 689 O O . VAL A 1 89 ? 2.491 1.739 9.650 1.00 93.25 89 VAL A O 1
ATOM 692 N N . PRO A 1 90 ? 3.175 2.682 7.724 1.00 91.62 90 PRO A N 1
ATOM 693 C CA . PRO A 1 90 ? 4.342 3.326 8.312 1.00 91.62 90 PRO A CA 1
ATOM 694 C C . PRO A 1 90 ? 3.980 4.645 9.012 1.00 91.62 90 PRO A C 1
ATOM 696 O O . PRO A 1 90 ? 2.944 5.260 8.754 1.00 91.62 90 PRO A O 1
ATOM 699 N N . LEU A 1 91 ? 4.902 5.132 9.846 1.00 92.50 91 LEU A N 1
ATOM 700 C CA . LEU A 1 91 ? 4.905 6.528 10.278 1.00 92.50 91 LEU A CA 1
ATOM 701 C C . LEU A 1 91 ? 5.294 7.412 9.088 1.00 92.50 91 LEU A C 1
ATOM 703 O O . LEU A 1 91 ? 6.435 7.358 8.625 1.00 92.50 91 LEU A O 1
ATOM 707 N N . LEU A 1 92 ? 4.362 8.236 8.617 1.00 93.50 92 LEU A N 1
ATOM 708 C CA . LEU A 1 92 ? 4.610 9.180 7.533 1.00 93.50 92 LEU A CA 1
ATOM 709 C C . LEU A 1 92 ? 5.058 10.528 8.092 1.00 93.50 92 LEU A C 1
ATOM 711 O O . LEU A 1 92 ? 4.492 11.039 9.061 1.00 93.50 92 LEU A O 1
ATOM 715 N N . LYS A 1 93 ? 6.078 11.101 7.456 1.00 93.50 93 LYS A N 1
ATOM 716 C CA . LYS A 1 93 ? 6.569 12.447 7.739 1.00 93.50 93 LYS A CA 1
ATOM 717 C C . LYS A 1 93 ? 6.608 13.259 6.458 1.00 93.50 93 LYS A C 1
ATOM 719 O O . LYS A 1 93 ? 6.926 12.720 5.399 1.00 93.50 93 LYS A O 1
ATOM 724 N N . ASN A 1 94 ? 6.304 14.544 6.562 1.00 93.06 94 ASN A N 1
ATOM 725 C CA . ASN A 1 94 ? 6.443 15.466 5.443 1.00 93.06 94 ASN A CA 1
ATOM 726 C C . ASN A 1 94 ? 7.920 15.879 5.242 1.00 93.06 94 ASN A C 1
ATOM 728 O O . ASN A 1 94 ? 8.831 15.416 5.936 1.00 93.06 94 ASN A O 1
ATOM 732 N N . GLN A 1 95 ? 8.168 16.775 4.286 1.00 91.50 95 GLN A N 1
ATOM 733 C CA . GLN A 1 95 ? 9.518 17.256 3.964 1.00 91.50 95 GLN A CA 1
ATOM 734 C C . GLN A 1 95 ? 10.178 18.034 5.119 1.00 91.50 95 GLN A C 1
ATOM 736 O O . GLN A 1 95 ? 11.403 18.027 5.233 1.00 91.50 95 GLN A O 1
ATOM 741 N N . THR A 1 96 ? 9.385 18.651 6.001 1.00 93.75 96 THR A N 1
ATOM 742 C CA . THR A 1 96 ? 9.830 19.335 7.229 1.00 93.75 96 THR A CA 1
ATOM 743 C C . THR A 1 96 ? 10.004 18.378 8.416 1.00 93.75 96 THR A C 1
ATOM 745 O O . THR A 1 96 ? 10.339 18.817 9.512 1.00 93.75 96 THR A O 1
ATOM 748 N N . SER A 1 97 ? 9.878 17.060 8.202 1.00 91.31 97 SER A N 1
ATOM 749 C CA . SER A 1 97 ? 9.962 16.004 9.227 1.00 91.31 97 SER A CA 1
ATOM 750 C C . SER A 1 97 ? 8.849 16.022 10.283 1.00 91.31 97 SER A C 1
ATOM 752 O O . SER A 1 97 ? 8.966 15.338 11.305 1.00 91.31 97 SER A O 1
ATOM 754 N N . GLU A 1 98 ? 7.760 16.742 10.028 1.00 94.81 98 GLU A N 1
ATOM 755 C CA . GLU A 1 98 ? 6.557 16.736 10.857 1.00 94.81 98 GLU A CA 1
ATOM 756 C C . GLU A 1 98 ? 5.736 15.476 10.572 1.00 94.81 98 GLU A C 1
ATOM 758 O O . GLU A 1 98 ? 5.706 14.975 9.444 1.00 94.81 98 GLU A O 1
ATOM 763 N N . ILE A 1 99 ? 5.087 14.943 11.607 1.00 94.69 99 ILE A N 1
ATOM 764 C CA . ILE A 1 99 ? 4.267 13.736 11.501 1.00 94.69 99 ILE A CA 1
ATOM 765 C C . ILE A 1 99 ? 2.983 14.070 10.738 1.00 94.69 99 ILE A C 1
ATOM 767 O O . ILE A 1 99 ? 2.281 15.022 11.061 1.00 94.69 99 ILE A O 1
ATOM 771 N N . VAL A 1 100 ? 2.663 13.262 9.729 1.00 95.19 100 VAL A N 1
ATOM 772 C CA . VAL A 1 100 ? 1.415 13.391 8.971 1.00 95.19 100 VAL A CA 1
ATOM 773 C C . VAL A 1 100 ? 0.288 12.674 9.730 1.00 95.19 100 VAL A C 1
ATOM 775 O O . VAL A 1 100 ? 0.502 11.546 10.188 1.00 95.19 100 VAL A O 1
ATOM 778 N N . PRO A 1 101 ? -0.924 13.256 9.845 1.00 95.88 101 PRO A N 1
ATOM 779 C CA . PRO A 1 101 ? -2.074 12.612 10.479 1.00 95.88 101 PRO A CA 1
ATOM 780 C C . PRO A 1 101 ? -2.670 11.503 9.597 1.00 95.88 101 PRO A C 1
ATOM 782 O O . PRO A 1 101 ? -3.739 11.643 9.002 1.00 95.88 101 PRO A O 1
ATOM 785 N N . SER A 1 102 ? -1.948 10.388 9.495 1.00 95.44 102 SER A N 1
ATOM 786 C CA . SER A 1 102 ? -2.238 9.281 8.582 1.00 95.44 102 SER A CA 1
ATOM 787 C C . SER A 1 102 ? -3.226 8.246 9.132 1.00 95.44 102 SER A C 1
ATOM 789 O O . SER A 1 102 ? -3.686 7.393 8.375 1.00 95.44 102 SER A O 1
ATOM 791 N N . ILE A 1 103 ? -3.602 8.304 10.414 1.00 96.44 103 ILE A N 1
ATOM 792 C CA . ILE A 1 103 ? -4.578 7.371 10.991 1.00 96.44 103 ILE A CA 1
ATOM 793 C C . ILE A 1 103 ? -5.996 7.867 10.711 1.00 96.44 103 ILE A C 1
ATOM 795 O O . ILE A 1 103 ? -6.388 8.934 11.177 1.00 96.44 103 ILE A O 1
ATOM 799 N N . GLN A 1 104 ? -6.783 7.079 9.979 1.00 94.94 104 GLN A N 1
ATOM 800 C CA . GLN A 1 104 ? -8.152 7.414 9.590 1.00 94.94 104 GLN A CA 1
ATOM 801 C C . GLN A 1 104 ? -9.147 6.760 10.545 1.00 94.94 104 GLN A C 1
ATOM 803 O O . GLN A 1 104 ? -9.346 5.543 10.510 1.00 94.94 104 GLN A O 1
ATOM 808 N N . ILE A 1 105 ? -9.768 7.564 11.409 1.00 94.44 105 ILE A N 1
ATOM 809 C CA . ILE A 1 105 ? -10.702 7.078 12.431 1.00 94.44 105 ILE A CA 1
ATOM 810 C C . ILE A 1 105 ? -12.143 7.356 11.984 1.00 94.44 105 ILE A C 1
ATOM 812 O O . ILE A 1 105 ? -12.500 8.524 11.802 1.00 94.44 105 ILE A O 1
ATOM 816 N N . PRO A 1 106 ? -12.998 6.327 11.834 1.00 94.12 106 PRO A N 1
ATOM 817 C CA . PRO A 1 106 ? -14.414 6.533 11.568 1.00 94.12 106 PRO A CA 1
ATOM 818 C C . PRO A 1 106 ? -15.122 7.070 12.818 1.00 94.12 106 PRO A C 1
ATOM 820 O O . PRO A 1 106 ? -14.978 6.531 13.914 1.00 94.12 106 PRO A O 1
ATOM 823 N N . ALA A 1 107 ? -15.919 8.122 12.652 1.00 93.44 107 ALA A N 1
ATOM 824 C CA . ALA A 1 107 ? -16.709 8.734 13.713 1.00 93.44 107 ALA A CA 1
ATOM 825 C C . ALA A 1 107 ? -18.090 9.157 13.201 1.00 93.44 107 ALA A C 1
ATOM 827 O O . ALA A 1 107 ? -18.236 9.630 12.075 1.00 93.44 107 ALA A O 1
ATOM 828 N N . PHE A 1 108 ? -19.111 9.049 14.049 1.00 94.38 108 PHE A N 1
ATOM 829 C CA . PHE A 1 108 ? -20.441 9.577 13.753 1.00 94.38 108 PHE A CA 1
ATOM 830 C C . PHE A 1 108 ? -20.582 10.990 14.318 1.00 94.38 108 PHE A C 1
ATOM 832 O O . PHE A 1 108 ? -20.632 11.186 15.529 1.00 94.38 108 PHE A O 1
ATOM 839 N N . ILE A 1 109 ? -20.666 11.990 13.438 1.00 92.38 109 ILE A N 1
ATOM 840 C CA . ILE A 1 109 ? -20.825 13.399 13.817 1.00 92.38 109 ILE A CA 1
ATOM 841 C C . ILE A 1 109 ? -22.120 13.923 13.210 1.00 92.38 109 ILE A C 1
ATOM 843 O O . ILE A 1 109 ? -22.255 13.995 11.987 1.00 92.38 109 ILE A O 1
ATOM 847 N N . LYS A 1 110 ? -23.064 14.332 14.069 1.00 93.25 110 LYS A N 1
ATOM 848 C CA . LYS A 1 110 ? -24.391 14.837 13.664 1.00 93.25 110 LYS A CA 1
ATOM 849 C C . LYS A 1 110 ? -25.127 13.861 12.725 1.00 93.25 110 LYS A C 1
ATOM 851 O O . LYS A 1 110 ? -25.651 14.266 11.692 1.00 93.25 110 LYS A O 1
ATOM 856 N N . GLY A 1 111 ? -25.099 12.568 13.058 1.00 93.44 111 GLY A N 1
ATOM 857 C CA . GLY A 1 111 ? -25.774 11.510 12.294 1.00 93.44 111 GLY A CA 1
ATOM 858 C C . GLY A 1 111 ? -25.113 11.132 10.963 1.00 93.44 111 GLY A C 1
ATOM 859 O O . GLY A 1 111 ? -25.691 10.360 10.208 1.00 93.44 111 GLY A O 1
ATOM 860 N N . LYS A 1 112 ? -23.919 11.654 10.656 1.00 94.25 112 LYS A N 1
ATOM 861 C CA . LYS A 1 112 ? -23.161 11.308 9.444 1.00 94.25 112 LYS A CA 1
ATOM 862 C C . LYS A 1 112 ? -21.856 10.616 9.812 1.00 94.25 112 LYS A C 1
ATOM 864 O O . LYS A 1 112 ? -21.171 11.067 10.732 1.00 94.25 112 LYS A O 1
ATOM 869 N N . LEU A 1 113 ? -21.505 9.564 9.073 1.00 91.88 113 LEU A N 1
ATOM 870 C CA . LEU A 1 113 ? -20.179 8.961 9.151 1.00 91.88 113 LEU A CA 1
ATOM 871 C C . LEU A 1 113 ? -19.155 9.949 8.581 1.00 91.88 113 LEU A C 1
ATOM 873 O O . LEU A 1 113 ? -19.329 10.474 7.482 1.00 91.88 113 LEU A O 1
ATOM 877 N N . LYS A 1 114 ? -18.110 10.228 9.353 1.00 92.38 114 LYS A N 1
ATOM 878 C CA . LYS A 1 114 ? -16.980 11.069 8.971 1.00 92.38 114 LYS A CA 1
ATOM 879 C C . LYS A 1 114 ? -15.681 10.363 9.316 1.00 92.38 114 LYS A C 1
ATOM 881 O O . LYS A 1 114 ? -15.631 9.586 10.265 1.00 92.38 114 LYS A O 1
ATOM 886 N N . LEU A 1 115 ? -14.635 10.685 8.571 1.00 92.19 115 LEU A N 1
ATOM 887 C CA . LEU A 1 115 ? -13.276 10.267 8.876 1.00 92.19 115 LEU A CA 1
ATOM 888 C C . LEU A 1 115 ? -12.551 11.417 9.557 1.00 92.19 115 LEU A C 1
ATOM 890 O O . LEU A 1 115 ? -12.609 12.557 9.093 1.00 92.19 115 LEU A O 1
ATOM 894 N N . ILE A 1 116 ? -11.913 11.111 10.679 1.00 94.44 116 ILE A N 1
ATOM 895 C CA . ILE A 1 116 ? -11.087 12.055 11.419 1.00 94.44 116 ILE A CA 1
ATOM 896 C C . ILE A 1 116 ? -9.634 11.604 11.248 1.00 94.44 116 ILE A C 1
ATOM 898 O O . ILE A 1 116 ? -9.277 10.551 11.789 1.00 94.44 116 ILE A O 1
ATOM 902 N N . PRO A 1 117 ? -8.805 12.362 10.508 1.00 94.69 117 PRO A N 1
ATOM 903 C CA . PRO A 1 117 ? -7.380 12.093 10.434 1.00 94.69 117 PRO A CA 1
ATOM 904 C C . PRO A 1 117 ? -6.739 12.399 11.791 1.00 94.69 117 PRO A C 1
ATOM 906 O O . PRO A 1 117 ? -7.020 13.429 12.411 1.00 94.69 117 PRO A O 1
ATOM 909 N N . LYS A 1 118 ? -5.890 11.493 12.267 1.00 95.50 118 LYS A N 1
ATOM 910 C CA . LYS A 1 118 ? -5.183 11.611 13.543 1.00 95.50 118 LYS A CA 1
ATOM 911 C C . LYS A 1 118 ? -3.710 11.264 13.369 1.00 95.50 118 LYS A C 1
ATOM 913 O O . LYS A 1 118 ? -3.355 10.363 12.610 1.00 95.50 118 LYS A O 1
ATOM 918 N N . GLU A 1 119 ? -2.857 11.975 14.096 1.00 95.88 119 GLU A N 1
ATOM 919 C CA . GLU A 1 119 ? -1.440 11.635 14.189 1.00 95.88 119 GLU A CA 1
ATOM 920 C C . GLU A 1 119 ? -1.251 10.270 14.869 1.00 95.88 119 GLU A C 1
ATOM 922 O O . GLU A 1 119 ? -1.889 9.994 15.894 1.00 95.88 119 GLU A O 1
ATOM 927 N N . PRO A 1 120 ? -0.394 9.397 14.316 1.00 93.94 120 PRO A N 1
ATOM 928 C CA . PRO A 1 120 ? 0.019 8.178 14.996 1.00 93.94 120 PRO A CA 1
ATOM 929 C C . PRO A 1 120 ? 0.856 8.531 16.234 1.00 93.94 120 PRO A C 1
ATOM 931 O O . PRO A 1 120 ? 1.972 9.034 16.120 1.00 93.94 120 PRO A O 1
ATOM 934 N N . VAL A 1 121 ? 0.311 8.262 17.420 1.00 91.75 121 VAL A N 1
ATOM 935 C CA . VAL A 1 121 ? 0.956 8.557 18.714 1.00 91.75 121 VAL A CA 1
ATOM 936 C C . VAL A 1 121 ? 1.576 7.326 19.374 1.00 91.75 121 VAL A C 1
ATOM 938 O O . VAL A 1 121 ? 2.460 7.462 20.215 1.00 91.75 121 VAL A O 1
ATOM 941 N N . GLU A 1 122 ? 1.139 6.127 18.991 1.00 89.75 122 GLU A N 1
ATOM 942 C CA . GLU A 1 122 ? 1.632 4.859 19.528 1.00 89.75 122 GLU A CA 1
ATOM 943 C C . GLU A 1 122 ? 1.691 3.774 18.444 1.00 89.75 122 GLU A C 1
ATOM 945 O O . GLU A 1 122 ? 1.035 3.859 17.401 1.00 89.75 122 GLU A O 1
ATOM 950 N N . GLU A 1 123 ? 2.503 2.744 18.674 1.00 86.38 123 GLU A N 1
ATOM 951 C CA . GLU A 1 123 ? 2.603 1.606 17.761 1.00 86.38 123 GLU A CA 1
ATOM 952 C C . GLU A 1 123 ? 1.344 0.726 17.848 1.00 86.38 123 GLU A C 1
ATOM 954 O O . GLU A 1 123 ? 0.827 0.464 18.930 1.00 86.38 123 GLU A O 1
ATOM 959 N N . GLY A 1 124 ? 0.865 0.225 16.705 1.00 87.44 124 GLY A N 1
ATOM 960 C CA . GLY A 1 124 ? -0.283 -0.689 16.655 1.00 87.44 124 GLY A CA 1
ATOM 961 C C . GLY A 1 124 ? -1.651 -0.003 16.612 1.00 87.44 124 GLY A C 1
ATOM 962 O O . GLY A 1 124 ? -2.672 -0.695 16.619 1.00 87.44 124 GLY A O 1
ATOM 963 N N . MET A 1 125 ? -1.694 1.331 16.512 1.00 93.31 125 MET A N 1
ATOM 964 C CA . MET A 1 125 ? -2.932 2.056 16.223 1.00 93.31 125 MET A CA 1
ATOM 965 C C . MET A 1 125 ? -3.602 1.510 14.958 1.00 93.31 125 MET A C 1
ATOM 967 O O . MET A 1 125 ? -2.959 1.288 13.931 1.00 93.31 125 MET A O 1
ATOM 971 N N . LYS A 1 126 ? -4.920 1.319 15.029 1.00 93.00 126 LYS A N 1
ATOM 972 C CA . LYS A 1 126 ? -5.729 0.874 13.892 1.00 93.00 126 LYS A CA 1
ATOM 973 C C . LYS A 1 126 ? -6.157 2.078 13.057 1.00 93.00 126 LYS A C 1
ATOM 975 O O . LYS A 1 126 ? -6.579 3.093 13.604 1.00 93.00 126 LYS A O 1
ATOM 980 N N . THR A 1 127 ? -6.095 1.929 11.742 1.00 94.69 127 THR A N 1
ATOM 981 C CA . THR A 1 127 ? -6.623 2.880 10.756 1.00 94.69 127 THR A CA 1
ATOM 982 C C . THR A 1 127 ? -7.654 2.167 9.888 1.00 94.69 127 THR A C 1
ATOM 984 O O . THR A 1 127 ? -7.553 0.955 9.699 1.00 94.69 127 THR A O 1
ATOM 987 N N . LEU A 1 128 ? -8.651 2.894 9.379 1.00 92.69 128 LEU A N 1
ATOM 988 C CA . LEU A 1 128 ? -9.670 2.315 8.502 1.00 92.69 128 LEU A CA 1
ATOM 989 C C . LEU A 1 128 ? -9.083 1.841 7.164 1.00 92.69 128 LEU A C 1
ATOM 991 O O . LEU A 1 128 ? -9.475 0.795 6.659 1.00 92.69 128 LEU A O 1
ATOM 995 N N . PHE A 1 129 ? -8.139 2.603 6.614 1.00 91.44 129 PHE A N 1
ATOM 996 C CA . PHE A 1 129 ? -7.438 2.292 5.371 1.00 91.44 129 PHE A CA 1
ATOM 997 C C . PHE A 1 129 ? -6.011 2.864 5.403 1.00 91.44 129 PHE A C 1
ATOM 999 O O . PHE A 1 129 ? -5.720 3.75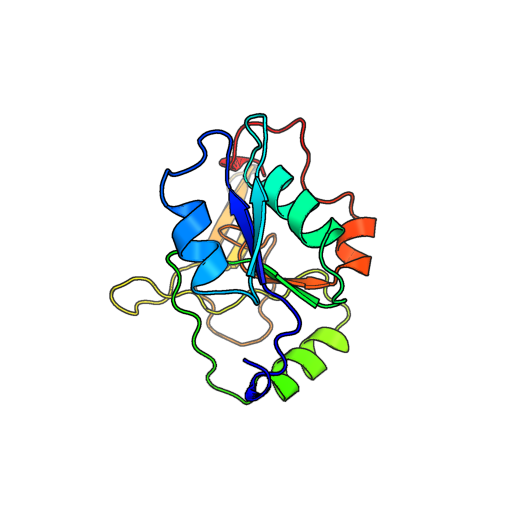4 6.219 1.00 91.44 129 PHE A O 1
ATOM 1006 N N . PRO A 1 130 ? -5.102 2.344 4.560 1.00 93.69 130 PRO A N 1
ATOM 1007 C CA . PRO A 1 130 ? -3.753 2.876 4.421 1.00 93.69 130 PRO A CA 1
ATOM 1008 C C . PRO A 1 130 ? -3.792 4.254 3.761 1.00 93.69 130 PRO A C 1
ATOM 1010 O O . PRO A 1 130 ? -4.136 4.385 2.589 1.00 93.69 130 PRO A O 1
ATOM 1013 N N . PHE A 1 131 ? -3.456 5.293 4.527 1.00 93.44 131 PHE A N 1
ATOM 1014 C CA . PHE A 1 131 ? -3.393 6.655 4.005 1.00 93.44 131 PHE A CA 1
ATOM 1015 C C . PHE A 1 131 ? -2.393 6.736 2.853 1.00 93.44 131 PHE A C 1
ATOM 1017 O O . PHE A 1 131 ? -1.265 6.251 2.974 1.00 93.44 131 PHE A O 1
ATOM 1024 N N . ASP A 1 132 ? -2.825 7.361 1.756 1.00 92.19 132 ASP A N 1
ATOM 1025 C CA . ASP A 1 132 ? -2.013 7.536 0.551 1.00 92.19 132 ASP A CA 1
ATOM 1026 C C . ASP A 1 132 ? -1.489 6.198 -0.009 1.00 92.19 132 ASP A C 1
ATOM 1028 O O . ASP A 1 132 ? -0.394 6.108 -0.557 1.00 92.19 132 ASP A O 1
ATOM 1032 N N . TYR A 1 133 ? -2.257 5.124 0.216 1.00 94.00 133 TYR A N 1
ATOM 1033 C CA . TYR A 1 133 ? -1.966 3.741 -0.170 1.00 94.00 133 TYR A CA 1
ATOM 1034 C C . TYR A 1 133 ? -0.690 3.127 0.428 1.00 94.00 133 TYR A C 1
ATOM 1036 O O . TYR A 1 133 ? -0.367 1.964 0.161 1.00 94.00 133 TYR A O 1
ATOM 1044 N N . CYS A 1 134 ? 0.031 3.872 1.262 1.00 94.75 134 CYS A N 1
ATOM 1045 C CA . CYS A 1 134 ? 1.336 3.489 1.769 1.00 94.75 134 CYS A CA 1
ATOM 1046 C C . CYS A 1 134 ? 1.225 2.444 2.879 1.00 94.75 134 CYS A C 1
ATOM 1048 O O . CYS A 1 134 ? 0.529 2.631 3.880 1.00 94.75 134 CYS A O 1
ATOM 1050 N N . GLY A 1 135 ? 1.967 1.349 2.738 1.00 93.75 135 GLY A N 1
ATOM 1051 C CA . GLY A 1 135 ? 1.903 0.261 3.704 1.00 93.75 135 GLY A CA 1
ATOM 1052 C C . GLY A 1 135 ? 2.640 -0.995 3.280 1.00 93.75 135 GLY A C 1
ATOM 1053 O O . GLY A 1 135 ? 2.981 -1.179 2.114 1.00 93.75 135 GLY A O 1
ATOM 1054 N N . VAL A 1 136 ? 2.880 -1.870 4.253 1.00 93.56 136 VAL A N 1
ATOM 1055 C CA . VAL A 1 136 ? 3.309 -3.249 4.019 1.00 93.56 136 VAL A CA 1
ATOM 1056 C C . VAL A 1 136 ? 2.071 -4.133 4.006 1.00 93.56 136 VAL A C 1
ATOM 1058 O O . VAL A 1 136 ? 1.438 -4.337 5.043 1.00 93.56 136 VAL A O 1
ATOM 1061 N N . TYR A 1 137 ? 1.744 -4.663 2.836 1.00 95.25 137 TYR A N 1
ATOM 1062 C CA . TYR A 1 137 ? 0.590 -5.515 2.591 1.00 95.25 137 TYR A CA 1
ATOM 1063 C C . TYR A 1 137 ? 0.974 -6.986 2.690 1.00 95.25 137 TYR A C 1
ATOM 1065 O O . TYR A 1 137 ? 2.020 -7.407 2.190 1.00 95.25 137 TYR A O 1
ATOM 1073 N N . SER A 1 138 ? 0.095 -7.783 3.292 1.00 94.50 138 SER A N 1
ATOM 1074 C CA . SER A 1 138 ? 0.105 -9.233 3.123 1.00 94.50 138 SER A CA 1
ATOM 1075 C C . SER A 1 138 ? -0.549 -9.565 1.785 1.00 94.50 138 SER A C 1
ATOM 1077 O O . SER A 1 138 ? -1.755 -9.368 1.635 1.00 94.50 138 SER A O 1
ATOM 1079 N N . LYS A 1 139 ? 0.234 -10.068 0.822 1.00 94.25 139 LYS A N 1
ATOM 1080 C CA . LYS A 1 139 ? -0.250 -10.404 -0.525 1.00 94.25 139 LYS A CA 1
ATOM 1081 C C . LYS A 1 139 ? -1.451 -11.345 -0.464 1.00 94.25 139 LYS A C 1
ATOM 1083 O O . LYS A 1 139 ? -2.495 -11.030 -1.018 1.00 94.25 139 LYS A O 1
ATOM 1088 N N . ASP A 1 140 ? -1.324 -12.451 0.264 1.00 93.19 140 ASP A N 1
ATOM 1089 C CA . ASP A 1 140 ? -2.367 -13.478 0.324 1.00 93.19 140 ASP A CA 1
ATOM 1090 C C . ASP A 1 140 ? -3.688 -12.909 0.862 1.00 93.19 140 ASP A C 1
ATOM 1092 O O . ASP A 1 140 ? -4.745 -13.119 0.273 1.00 93.19 140 ASP A O 1
ATOM 1096 N N . LYS A 1 141 ? -3.637 -12.115 1.940 1.00 94.06 141 LYS A N 1
ATOM 1097 C CA . LYS A 1 141 ? -4.838 -11.488 2.514 1.00 94.06 141 LYS A CA 1
ATOM 1098 C C . LYS A 1 141 ? -5.412 -10.402 1.616 1.00 94.06 141 LYS A C 1
ATOM 1100 O O . LYS A 1 141 ? -6.625 -10.264 1.549 1.00 94.06 141 LYS A O 1
ATOM 1105 N N . TYR A 1 142 ? -4.557 -9.645 0.938 1.00 95.31 142 TYR A N 1
ATOM 1106 C CA . TYR A 1 142 ? -4.973 -8.603 0.008 1.00 95.31 142 TYR A CA 1
ATOM 1107 C C . TYR A 1 142 ? -5.705 -9.171 -1.206 1.00 95.31 142 TYR A C 1
ATOM 1109 O O . TYR A 1 142 ? -6.761 -8.674 -1.584 1.00 95.31 142 TYR A O 1
ATOM 1117 N N . LEU A 1 143 ? -5.205 -10.271 -1.769 1.00 93.81 143 LEU A N 1
ATOM 1118 C CA . LEU A 1 143 ? -5.886 -10.958 -2.863 1.00 93.81 143 LEU A CA 1
ATOM 1119 C C . LEU A 1 143 ? -7.265 -11.483 -2.431 1.00 93.81 143 LEU A C 1
ATOM 1121 O O . LEU A 1 143 ? -8.212 -11.414 -3.210 1.00 93.81 143 LEU A O 1
ATOM 1125 N N . LEU A 1 144 ? -7.418 -11.922 -1.175 1.00 94.12 144 LEU A N 1
ATOM 1126 C CA . LEU A 1 144 ? -8.717 -12.338 -0.629 1.00 94.12 144 LEU A CA 1
ATOM 1127 C C . LEU A 1 144 ? -9.736 -11.193 -0.510 1.00 94.12 144 LEU A C 1
ATOM 1129 O O . LEU A 1 144 ? -10.933 -11.471 -0.482 1.00 94.12 144 LEU A O 1
ATOM 1133 N N . THR A 1 145 ? -9.305 -9.926 -0.447 1.00 93.00 145 THR A N 1
ATOM 1134 C CA . THR A 1 145 ? -10.237 -8.783 -0.447 1.00 93.00 145 THR A CA 1
ATOM 1135 C C . THR A 1 145 ? -10.668 -8.360 -1.849 1.00 93.00 145 THR A C 1
ATOM 1137 O O . THR A 1 145 ? -11.536 -7.501 -1.966 1.00 93.00 145 THR A O 1
ATOM 1140 N N . GLY A 1 146 ? -10.066 -8.921 -2.904 1.00 92.56 146 GLY A N 1
ATOM 1141 C CA . GLY A 1 146 ? -10.259 -8.465 -4.283 1.00 92.56 146 GLY A CA 1
ATOM 1142 C C . GLY A 1 146 ? -9.501 -7.178 -4.634 1.00 92.56 146 GLY A C 1
ATOM 1143 O O . GLY A 1 146 ? -9.710 -6.636 -5.714 1.00 92.56 146 GLY A O 1
ATOM 1144 N N . GLY A 1 147 ? -8.617 -6.703 -3.747 1.00 93.06 147 GLY A N 1
ATOM 1145 C CA . GLY A 1 147 ? -7.838 -5.478 -3.945 1.00 93.06 147 GLY A CA 1
ATOM 1146 C C . GLY A 1 147 ? -8.677 -4.196 -4.021 1.00 93.06 147 GLY A C 1
ATOM 1147 O O . GLY A 1 147 ? -9.762 -4.109 -3.446 1.00 93.06 147 GLY A O 1
ATOM 1148 N N . PHE A 1 148 ? -8.145 -3.175 -4.696 1.00 93.50 148 PHE A N 1
ATOM 1149 C CA . PHE A 1 148 ? -8.872 -1.937 -4.986 1.00 93.50 148 PHE A CA 1
ATOM 1150 C C . PHE A 1 148 ? -9.878 -2.134 -6.121 1.00 93.50 148 PHE A C 1
ATOM 1152 O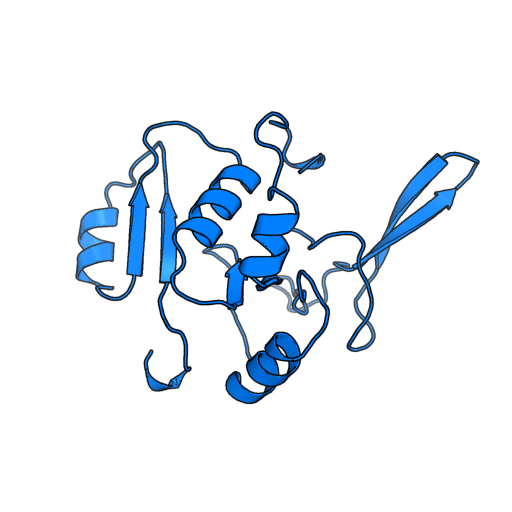 O . PHE A 1 148 ? -9.595 -2.819 -7.105 1.00 93.50 148 PHE A O 1
ATOM 1159 N N . ASP A 1 149 ? -11.032 -1.476 -6.021 1.00 91.12 149 ASP A N 1
ATOM 1160 C CA . ASP A 1 149 ? -12.045 -1.508 -7.074 1.00 91.12 149 ASP A CA 1
ATOM 1161 C C . ASP A 1 149 ? -11.593 -0.686 -8.296 1.00 91.12 149 ASP A C 1
ATOM 1163 O O . ASP A 1 149 ? -11.335 0.521 -8.204 1.00 91.12 149 ASP A O 1
ATOM 1167 N N . HIS A 1 150 ? -11.511 -1.356 -9.446 1.00 87.19 150 HIS A N 1
ATOM 1168 C CA . HIS A 1 150 ? -11.140 -0.780 -10.739 1.00 87.19 150 HIS A CA 1
ATOM 1169 C C . HIS A 1 150 ? -12.250 0.099 -11.338 1.00 87.19 150 HIS A C 1
ATOM 1171 O O . HIS A 1 150 ? -11.978 0.980 -12.149 1.00 87.19 150 HIS A O 1
ATOM 1177 N N . LEU A 1 151 ? -13.507 -0.084 -10.918 1.00 88.50 151 LEU A N 1
ATOM 1178 C CA . LEU A 1 151 ? -14.627 0.749 -11.364 1.00 88.50 151 LEU A CA 1
ATOM 1179 C C . LEU A 1 151 ? -14.616 2.134 -10.702 1.00 88.50 151 LEU A C 1
ATOM 1181 O O . LEU A 1 151 ? -15.226 3.079 -11.212 1.00 88.50 151 LEU A O 1
ATOM 1185 N N . MET A 1 152 ? -13.910 2.286 -9.578 1.00 85.62 152 MET A N 1
ATOM 1186 C CA . MET A 1 152 ? -13.759 3.573 -8.910 1.00 85.62 152 MET A CA 1
ATOM 1187 C C . MET A 1 152 ? -12.615 4.368 -9.528 1.00 85.62 152 MET A C 1
ATOM 1189 O O . MET A 1 152 ? -11.440 4.165 -9.241 1.00 85.62 152 MET A O 1
ATOM 1193 N N . THR A 1 153 ? -12.966 5.333 -10.366 1.00 79.06 153 THR A N 1
ATOM 1194 C CA . THR A 1 153 ? -11.982 6.171 -11.069 1.00 79.06 153 THR A CA 1
ATOM 1195 C C . THR A 1 153 ? -11.504 7.367 -10.251 1.00 79.06 153 THR A C 1
ATOM 1197 O O . THR A 1 153 ? -10.469 7.951 -10.563 1.00 79.06 153 THR A O 1
ATOM 1200 N N . ASN A 1 154 ? -12.245 7.751 -9.208 1.00 81.62 154 ASN A N 1
ATOM 1201 C CA . ASN A 1 154 ? -11.866 8.853 -8.334 1.00 81.62 154 ASN A CA 1
ATOM 1202 C C . ASN A 1 154 ? -10.947 8.337 -7.212 1.00 81.62 154 ASN A C 1
ATOM 1204 O O . ASN A 1 154 ? -11.425 7.571 -6.371 1.00 81.62 154 ASN A O 1
ATOM 1208 N N . PRO A 1 155 ? -9.686 8.806 -7.136 1.00 76.06 155 PRO A N 1
ATOM 1209 C CA . PRO A 1 155 ? -8.740 8.377 -6.108 1.00 76.06 155 PRO A CA 1
ATOM 1210 C C . PRO A 1 155 ? -9.242 8.613 -4.682 1.00 76.06 155 PRO A C 1
ATOM 1212 O O . PRO A 1 155 ? -8.909 7.860 -3.785 1.00 76.06 155 PRO A O 1
ATOM 1215 N N . TYR A 1 156 ? -10.088 9.624 -4.456 1.00 72.12 156 TYR A N 1
ATOM 1216 C CA . TYR A 1 156 ? -10.646 9.894 -3.128 1.00 72.12 156 TYR A CA 1
ATOM 1217 C C . TYR A 1 156 ? -11.479 8.729 -2.570 1.00 72.12 156 TYR A C 1
ATOM 1219 O O . TYR A 1 156 ? -11.608 8.593 -1.356 1.00 72.12 156 TYR A O 1
ATOM 1227 N N . TRP A 1 157 ? -12.081 7.926 -3.451 1.00 71.38 157 TRP A N 1
ATOM 1228 C CA . TRP A 1 157 ? -12.919 6.798 -3.055 1.00 71.38 157 TRP A CA 1
ATOM 1229 C C . TRP A 1 157 ? -12.156 5.476 -2.999 1.00 71.38 157 TRP A C 1
ATOM 1231 O O . TRP A 1 157 ? -12.708 4.531 -2.443 1.00 71.38 157 TRP A O 1
ATOM 1241 N N . GLN A 1 158 ? -10.936 5.416 -3.549 1.00 67.31 158 GLN A N 1
ATOM 1242 C CA . GLN A 1 158 ? -10.071 4.230 -3.563 1.00 67.31 158 GLN A CA 1
ATOM 1243 C C . GLN A 1 158 ? -9.260 4.087 -2.283 1.00 67.31 158 GLN A C 1
ATOM 1245 O O . GLN A 1 158 ? -8.653 5.092 -1.856 1.00 67.31 158 GLN A O 1
#

Radius of gyration: 16.91 Å; chains: 1; bounding box: 48×33×42 Å